Protein AF-A0A5R2MYW0-F1 (afdb_monomer_lite)

Secondary structure (DSSP, 8-state):
---HHHHHHHHHS-EEEEETTEEEEE-TT-S-EEEEETTEEEEEEE-SSS-TTHHHHHTTT-SEE--EEEE-TTHHHHHHIIIIIS-GGG-HHHHHHHHHHHSPP---

Foldseek 3Di:
DDDLVQQLQFQQDWAWKAAQLAIDTDHHLPPWDWDDDPNAIKIKTATHDPCVCVSVVCRNVDNIDGDIDIGHPPPSVVSCCCCPVVVCNVVSVVVSVCCVVPPDDDDD

Structure (mmCIF, N/CA/C/O backbone):
data_AF-A0A5R2MYW0-F1
#
_entry.id   AF-A0A5R2MYW0-F1
#
loop_
_atom_site.group_PDB
_atom_site.id
_atom_site.type_symbol
_atom_site.label_atom_id
_atom_site.label_alt_id
_atom_site.label_comp_id
_atom_site.label_asym_id
_atom_site.label_entity_id
_atom_site.label_seq_id
_atom_site.pdbx_PDB_ins_code
_atom_site.Cartn_x
_atom_site.Cartn_y
_atom_site.Cartn_z
_atom_site.occupancy
_atom_site.B_iso_or_equiv
_atom_site.auth_seq_id
_atom_site.auth_comp_id
_atom_site.auth_asym_id
_atom_site.auth_atom_id
_atom_site.pdbx_PDB_model_num
ATOM 1 N N . THR A 1 1 ? 9.697 14.423 0.018 1.00 57.06 1 THR A N 1
ATOM 2 C CA . THR A 1 1 ? 10.646 13.403 -0.464 1.00 57.06 1 THR A CA 1
ATOM 3 C C . THR A 1 1 ? 10.064 12.043 -0.198 1.00 57.06 1 THR A C 1
ATOM 5 O O . THR A 1 1 ? 9.493 11.862 0.869 1.00 57.06 1 THR A O 1
ATOM 8 N N . TRP A 1 2 ? 10.153 11.131 -1.158 1.00 72.94 2 TRP A N 1
ATOM 9 C CA . TRP A 1 2 ? 9.740 9.736 -1.013 1.00 72.94 2 TRP A CA 1
ATOM 10 C C . TRP A 1 2 ? 10.982 8.837 -1.064 1.00 72.94 2 TRP A C 1
ATOM 12 O O . TRP A 1 2 ? 12.025 9.262 -1.557 1.00 72.94 2 TRP A O 1
ATOM 22 N N . SER A 1 3 ? 10.879 7.625 -0.521 1.00 88.06 3 SER A N 1
ATOM 23 C CA . SER A 1 3 ? 11.921 6.597 -0.603 1.00 88.06 3 SER A CA 1
ATOM 24 C C . SER A 1 3 ? 11.391 5.417 -1.408 1.00 88.06 3 SER A C 1
ATOM 26 O O . SER A 1 3 ? 10.278 4.958 -1.141 1.00 88.06 3 SER A O 1
ATOM 28 N N . THR A 1 4 ? 12.183 4.913 -2.357 1.00 91.94 4 THR A N 1
ATOM 29 C CA . THR A 1 4 ? 11.858 3.703 -3.127 1.00 91.94 4 THR A CA 1
ATOM 30 C C . THR A 1 4 ? 11.596 2.518 -2.201 1.00 91.94 4 THR A C 1
ATOM 32 O O . THR A 1 4 ? 10.608 1.807 -2.378 1.00 91.94 4 THR A O 1
ATOM 35 N N . ASP A 1 5 ? 12.417 2.354 -1.159 1.00 93.25 5 ASP A N 1
ATOM 36 C CA . ASP A 1 5 ? 12.219 1.311 -0.148 1.00 93.25 5 ASP A CA 1
ATOM 37 C C . ASP A 1 5 ? 10.882 1.479 0.582 1.00 93.25 5 ASP A C 1
ATOM 39 O O . ASP A 1 5 ? 10.188 0.496 0.832 1.00 93.25 5 ASP A O 1
ATOM 43 N N . GLY A 1 6 ? 10.499 2.725 0.881 1.00 93.12 6 GLY A N 1
ATOM 44 C CA . GLY A 1 6 ? 9.230 3.041 1.537 1.00 93.12 6 GLY A CA 1
ATOM 45 C C . GLY A 1 6 ? 8.031 2.594 0.705 1.00 93.12 6 GLY A C 1
ATOM 46 O O . GLY A 1 6 ? 7.186 1.856 1.198 1.00 93.12 6 GLY A O 1
ATOM 47 N N . VAL A 1 7 ? 8.010 2.947 -0.583 1.00 92.25 7 VAL A N 1
ATOM 48 C CA . VAL A 1 7 ? 6.926 2.551 -1.499 1.00 92.25 7 VAL A CA 1
ATOM 49 C C . VAL A 1 7 ? 6.869 1.031 -1.683 1.00 92.25 7 VAL A C 1
ATOM 51 O O . VAL A 1 7 ? 5.788 0.446 -1.719 1.00 92.25 7 VAL A O 1
ATOM 54 N N . ILE A 1 8 ? 8.021 0.359 -1.785 1.00 95.56 8 ILE A N 1
ATOM 55 C CA . ILE A 1 8 ? 8.056 -1.108 -1.874 1.00 95.56 8 ILE A CA 1
ATOM 56 C C . ILE A 1 8 ? 7.483 -1.734 -0.596 1.00 95.56 8 ILE A C 1
ATOM 58 O O . ILE A 1 8 ? 6.697 -2.680 -0.680 1.00 95.56 8 ILE A O 1
ATOM 62 N N . ASN A 1 9 ? 7.839 -1.204 0.576 1.00 95.75 9 ASN A N 1
ATOM 63 C CA . ASN A 1 9 ? 7.326 -1.666 1.862 1.00 95.75 9 ASN A CA 1
ATOM 64 C C . ASN A 1 9 ? 5.802 -1.484 1.974 1.00 95.75 9 ASN A C 1
ATOM 66 O O . ASN A 1 9 ? 5.094 -2.427 2.331 1.00 95.75 9 ASN A O 1
ATOM 70 N N . GLU A 1 10 ? 5.299 -0.308 1.593 1.00 95.62 10 GLU A N 1
ATOM 71 C CA . GLU A 1 10 ? 3.870 0.043 1.581 1.00 95.62 10 GLU A CA 1
ATOM 72 C C . GLU A 1 10 ? 3.003 -0.986 0.838 1.00 95.62 10 GLU A C 1
ATOM 74 O O . GLU A 1 10 ? 1.880 -1.275 1.255 1.00 95.62 10 GLU A O 1
ATOM 79 N N . TYR A 1 11 ? 3.529 -1.569 -0.243 1.00 97.12 11 TYR A N 1
ATOM 80 C CA . TYR A 1 11 ? 2.809 -2.528 -1.085 1.00 97.12 11 TYR A CA 1
ATOM 81 C C . TYR A 1 11 ? 3.104 -4.001 -0.780 1.00 97.12 11 TYR A C 1
ATOM 83 O O . TYR A 1 11 ? 2.459 -4.876 -1.360 1.00 97.12 11 TYR A O 1
ATOM 91 N N . CYS A 1 12 ? 4.070 -4.302 0.092 1.00 96.81 12 CYS A N 1
ATOM 92 C CA . CYS A 1 12 ? 4.453 -5.681 0.407 1.00 96.81 12 CYS A CA 1
ATOM 93 C C . CYS A 1 12 ? 4.055 -6.133 1.812 1.00 96.81 12 CYS A C 1
ATOM 95 O O . CYS A 1 12 ? 3.838 -7.333 2.003 1.00 96.81 12 CYS A O 1
ATOM 97 N N . GLU A 1 13 ? 4.002 -5.213 2.775 1.00 96.88 13 GLU A N 1
ATOM 98 C CA . GLU A 1 13 ? 3.693 -5.540 4.167 1.00 96.88 13 GLU A CA 1
ATOM 99 C C . GLU A 1 13 ? 2.178 -5.603 4.427 1.00 96.88 13 GLU A C 1
ATOM 101 O O . GLU A 1 13 ? 1.410 -4.902 3.756 1.00 96.88 13 GLU A O 1
ATOM 106 N N . PRO A 1 14 ? 1.730 -6.419 5.401 1.00 96.50 14 PRO A N 1
ATOM 107 C CA . PRO A 1 14 ? 0.348 -6.404 5.872 1.00 96.50 14 PRO A CA 1
ATOM 108 C C . PRO A 1 14 ? -0.109 -4.998 6.283 1.00 96.50 14 PRO A C 1
ATOM 110 O O . PRO A 1 14 ? 0.677 -4.177 6.760 1.00 96.50 14 PRO A O 1
ATOM 113 N N . CYS A 1 15 ? -1.393 -4.712 6.085 1.00 97.25 15 CYS A N 1
ATOM 114 C CA . CYS A 1 15 ? -1.998 -3.430 6.426 1.00 97.25 15 CYS A CA 1
ATOM 115 C C . CYS A 1 15 ? -2.875 -3.591 7.668 1.00 97.25 15 CYS A C 1
ATOM 117 O O . CYS A 1 15 ? -3.734 -4.468 7.706 1.00 97.25 15 CYS A O 1
ATOM 119 N N . GLU A 1 16 ? -2.699 -2.730 8.665 1.00 96.62 16 GLU A N 1
ATOM 120 C CA . GLU A 1 16 ? -3.600 -2.679 9.817 1.00 96.62 16 GLU A CA 1
ATOM 121 C C . GLU A 1 16 ? -4.956 -2.092 9.401 1.00 96.62 16 GLU A C 1
ATOM 123 O O . GLU A 1 16 ? -5.026 -1.110 8.656 1.00 96.62 16 GLU A O 1
ATOM 128 N N . ALA A 1 17 ? -6.038 -2.677 9.905 1.00 96.88 17 ALA A N 1
ATOM 129 C CA . ALA A 1 17 ? -7.396 -2.192 9.705 1.00 96.88 17 ALA A CA 1
ATOM 130 C C . ALA A 1 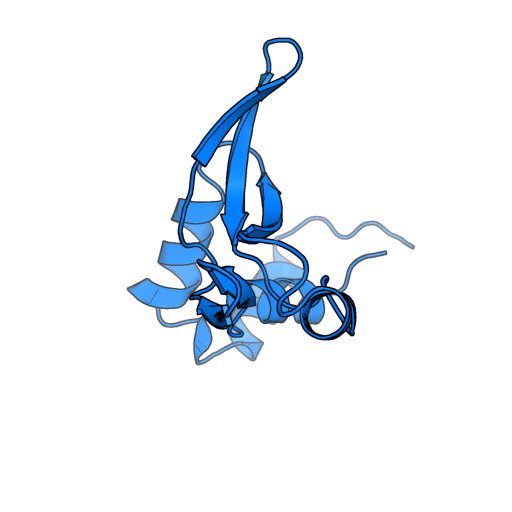17 ? -8.276 -2.519 10.919 1.00 96.88 17 ALA A C 1
ATOM 132 O O . ALA A 1 17 ? -7.941 -3.371 11.741 1.00 96.88 17 ALA A O 1
ATOM 133 N N . ILE A 1 18 ? -9.426 -1.854 11.024 1.00 97.56 18 ILE A N 1
ATOM 134 C CA . ILE A 1 18 ? -10.499 -2.248 11.943 1.00 97.56 18 ILE A CA 1
ATOM 135 C C . ILE A 1 18 ? -11.675 -2.747 11.112 1.00 97.56 18 ILE A C 1
ATOM 137 O O . ILE A 1 18 ? -12.178 -2.007 10.264 1.00 97.56 18 ILE A O 1
ATOM 141 N N . VAL A 1 19 ? -12.138 -3.968 11.383 1.00 95.88 19 VAL A N 1
ATOM 142 C CA . VAL A 1 19 ? -13.307 -4.585 10.744 1.00 95.88 19 VAL A CA 1
ATOM 143 C C . VAL A 1 19 ? -14.2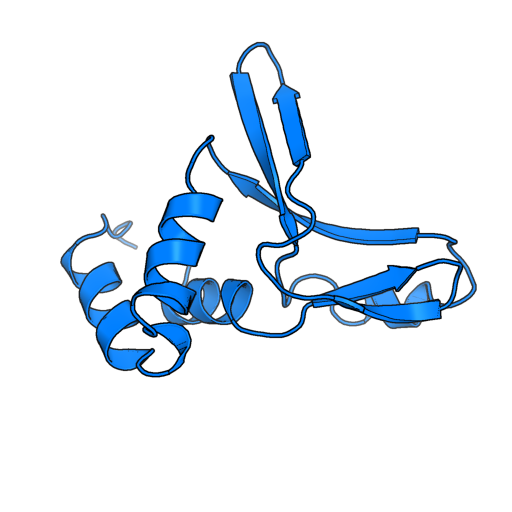57 -5.072 11.831 1.00 95.88 19 VAL A C 1
ATOM 145 O O . VAL A 1 19 ? -13.884 -5.866 12.687 1.00 95.88 19 VAL A O 1
ATOM 148 N N . GLU A 1 20 ? -15.489 -4.561 11.811 1.00 95.88 20 GLU A N 1
ATOM 149 C CA . GLU A 1 20 ? -16.514 -4.829 12.830 1.00 95.88 20 GLU A CA 1
ATOM 150 C C . GLU A 1 20 ? -16.031 -4.583 14.272 1.00 95.88 20 GLU A C 1
ATOM 152 O O . GLU A 1 20 ? -16.372 -5.306 15.202 1.00 95.88 20 GLU A O 1
ATOM 157 N N . GLY A 1 21 ? -15.247 -3.517 14.463 1.00 96.00 21 GLY A N 1
ATOM 158 C CA . GLY A 1 21 ? -14.724 -3.105 15.772 1.00 96.00 21 GLY A CA 1
ATOM 159 C C . GLY A 1 21 ? -13.427 -3.789 16.202 1.00 96.00 21 GLY A C 1
ATOM 160 O O . GLY A 1 21 ? -12.788 -3.316 17.147 1.00 96.00 21 GLY A O 1
ATOM 161 N N . GLU A 1 22 ? -13.001 -4.828 15.483 1.00 96.31 22 GLU A N 1
ATOM 162 C CA . GLU A 1 22 ? -11.809 -5.611 15.793 1.00 96.31 22 GLU A CA 1
ATOM 163 C C . GLU A 1 22 ? -10.619 -5.218 14.923 1.00 96.31 22 GLU A C 1
ATOM 165 O O . GLU A 1 22 ? -10.757 -4.962 13.727 1.00 96.31 22 GLU A O 1
ATOM 170 N N . LEU A 1 23 ? -9.436 -5.188 15.538 1.00 96.44 23 LEU A N 1
ATOM 171 C CA . LEU A 1 23 ? -8.181 -4.949 14.833 1.00 96.44 23 LEU A CA 1
ATOM 172 C C . LEU A 1 23 ? -7.788 -6.202 14.045 1.00 96.44 23 LEU A C 1
ATOM 174 O O . LEU A 1 23 ? -7.704 -7.291 14.616 1.00 96.44 23 LEU A O 1
ATOM 178 N N . VAL A 1 24 ? -7.526 -6.032 12.754 1.00 96.12 24 VAL A N 1
ATOM 179 C CA . VAL A 1 24 ? -7.167 -7.106 11.825 1.00 96.12 24 VAL A CA 1
ATOM 180 C C . VAL A 1 24 ? -6.030 -6.671 10.904 1.00 96.12 24 VAL A C 1
ATOM 182 O O . VAL A 1 24 ? -5.807 -5.480 10.688 1.00 96.12 24 VAL A O 1
ATOM 185 N N . GLU A 1 25 ? -5.343 -7.651 10.323 1.00 96.75 25 GLU A N 1
ATOM 186 C CA . GLU A 1 25 ? -4.443 -7.425 9.195 1.00 96.75 25 GLU A CA 1
ATOM 187 C C . GLU A 1 25 ? -5.161 -7.752 7.885 1.00 96.75 25 GLU A C 1
ATOM 189 O O . GLU A 1 25 ? -5.769 -8.816 7.738 1.00 96.75 25 GLU A O 1
ATOM 194 N N . VAL A 1 26 ? -5.070 -6.840 6.921 1.00 96.69 26 VAL A N 1
ATOM 195 C CA . VAL A 1 26 ? -5.588 -7.013 5.563 1.00 96.69 26 VAL A CA 1
ATOM 196 C C . VAL A 1 26 ? -4.445 -6.972 4.546 1.00 96.69 26 VAL A C 1
ATOM 198 O O . VAL A 1 26 ? -3.426 -6.310 4.770 1.00 96.69 26 VAL A O 1
ATOM 201 N N . PRO A 1 27 ? -4.569 -7.690 3.419 1.00 97.19 27 PRO A N 1
ATOM 202 C CA . PRO A 1 27 ? -3.530 -7.705 2.398 1.00 97.19 27 PRO A CA 1
ATOM 203 C C . PRO A 1 27 ? -3.350 -6.327 1.728 1.00 97.19 27 PRO A C 1
ATOM 205 O O . PRO A 1 27 ? -4.345 -5.636 1.469 1.00 97.19 27 PRO A O 1
ATOM 208 N N . PRO A 1 28 ? -2.103 -5.932 1.400 1.00 97.56 28 PRO A N 1
ATOM 209 C CA . PRO A 1 28 ? -1.839 -4.734 0.609 1.00 97.56 28 PRO A CA 1
ATOM 210 C C . PRO A 1 28 ? -2.345 -4.915 -0.825 1.00 97.56 28 PRO A C 1
ATOM 212 O O . PRO A 1 28 ? -2.474 -6.038 -1.312 1.00 97.56 28 PRO A O 1
ATOM 215 N N . LEU A 1 29 ? -2.600 -3.805 -1.524 1.00 97.62 29 LEU A N 1
ATOM 216 C CA . LEU A 1 29 ? -3.105 -3.777 -2.909 1.00 97.62 29 LEU A CA 1
ATOM 217 C C . LEU A 1 29 ? -4.493 -4.422 -3.106 1.00 97.62 29 LEU A C 1
ATOM 219 O O . LEU A 1 29 ? -4.957 -4.543 -4.242 1.00 97.62 29 LEU A O 1
ATOM 223 N N . GLU A 1 30 ? -5.174 -4.827 -2.035 1.00 97.38 30 GLU A N 1
ATOM 224 C CA . GLU A 1 30 ? -6.530 -5.374 -2.081 1.00 97.38 30 GLU A CA 1
ATOM 225 C C . GLU A 1 30 ? -7.590 -4.336 -1.700 1.00 97.38 30 GLU A C 1
ATOM 227 O O . GLU A 1 30 ? -7.284 -3.184 -1.385 1.00 97.38 30 GLU A O 1
ATOM 232 N N . GLU A 1 31 ? -8.855 -4.753 -1.811 1.00 96.19 31 GLU A N 1
ATOM 233 C CA . GLU A 1 31 ? -10.036 -3.899 -1.640 1.00 96.19 31 GLU A CA 1
ATOM 234 C C . GLU A 1 31 ? -10.027 -2.666 -2.550 1.00 96.19 31 GLU A C 1
ATOM 236 O O . GLU A 1 31 ? -10.450 -1.577 -2.160 1.00 96.19 31 GLU A O 1
ATOM 241 N N . ARG A 1 32 ? -9.536 -2.850 -3.783 1.00 97.56 32 ARG A N 1
ATOM 242 C CA . ARG A 1 32 ? -9.491 -1.791 -4.787 1.00 97.56 32 ARG A CA 1
ATOM 243 C C . ARG A 1 32 ? -10.896 -1.259 -5.062 1.00 97.56 32 ARG A C 1
ATOM 245 O O . ARG A 1 32 ? -11.743 -1.977 -5.594 1.00 97.56 32 ARG A O 1
ATOM 252 N N . GLU A 1 33 ? -11.083 0.027 -4.823 1.00 97.44 33 GLU A N 1
ATOM 253 C CA . GLU A 1 33 ? -12.252 0.792 -5.234 1.00 97.44 33 GLU A CA 1
ATOM 254 C C . GLU A 1 33 ? -11.876 1.822 -6.295 1.00 97.44 33 GLU A C 1
ATOM 256 O O . GLU A 1 33 ? -10.725 2.245 -6.401 1.00 97.44 33 GLU A O 1
ATOM 261 N N . GLU A 1 34 ? -12.859 2.219 -7.091 1.00 97.69 34 GLU A N 1
ATOM 262 C CA . GLU A 1 34 ? -12.720 3.277 -8.082 1.00 97.69 34 GLU A CA 1
ATOM 263 C C . GLU A 1 34 ? -13.675 4.408 -7.725 1.00 97.69 34 GLU A C 1
ATOM 265 O O . GLU A 1 34 ? -14.826 4.167 -7.357 1.00 97.69 34 GLU A O 1
ATOM 270 N N . PHE A 1 35 ? -13.200 5.644 -7.824 1.00 97.06 35 PHE A N 1
ATOM 271 C CA . PHE A 1 35 ? -14.009 6.825 -7.563 1.00 97.06 35 PHE A CA 1
ATOM 272 C C . PHE A 1 35 ? -13.592 7.969 -8.484 1.00 97.06 35 PHE A C 1
ATOM 274 O O . PHE A 1 35 ? -12.522 7.952 -9.090 1.00 97.06 35 PHE A O 1
ATOM 281 N N . SER A 1 36 ? -14.460 8.968 -8.616 1.00 97.69 36 SER A N 1
ATOM 282 C CA . SER A 1 36 ? -14.167 10.179 -9.382 1.00 97.69 36 SER A CA 1
ATOM 283 C C . SER A 1 36 ? -14.143 11.389 -8.459 1.00 97.69 36 SER A C 1
ATOM 285 O O . SER A 1 36 ? -15.039 11.556 -7.633 1.00 97.69 36 SER A O 1
ATOM 287 N N . LEU A 1 37 ? -13.132 12.238 -8.623 1.00 95.94 37 LEU A N 1
ATOM 288 C CA . LEU A 1 37 ? -12.988 13.516 -7.934 1.00 95.94 37 LEU A CA 1
ATOM 289 C C . LEU A 1 37 ? -12.753 14.592 -8.994 1.00 95.94 37 LEU A C 1
ATOM 291 O O . LEU A 1 37 ? -11.821 14.485 -9.787 1.00 95.94 37 LEU A O 1
ATOM 295 N N . ASP A 1 38 ? -13.645 15.582 -9.050 1.00 95.44 38 ASP A N 1
ATOM 296 C CA . ASP A 1 38 ? -13.619 16.675 -10.034 1.00 95.44 38 ASP A CA 1
ATOM 297 C C . ASP A 1 38 ? -13.537 16.206 -11.500 1.00 95.44 38 ASP A C 1
ATOM 299 O O . ASP A 1 38 ? -12.855 16.791 -12.338 1.00 95.44 38 ASP A O 1
ATOM 303 N N . GLY A 1 39 ? -14.240 15.114 -11.818 1.00 95.88 39 GLY A N 1
ATOM 304 C CA . GLY A 1 39 ? -14.265 14.523 -13.162 1.00 95.88 39 GLY A CA 1
ATOM 305 C C . GLY A 1 39 ? -13.021 13.703 -13.523 1.00 95.88 39 GLY A C 1
ATOM 306 O O . GLY A 1 39 ? -12.962 13.161 -14.624 1.00 95.88 39 GLY A O 1
ATOM 307 N N . VAL A 1 40 ? -12.055 13.574 -12.609 1.00 97.50 40 VAL A N 1
ATOM 308 C CA . VAL A 1 40 ? -10.885 12.704 -12.765 1.00 97.50 40 VAL A CA 1
ATOM 309 C C . VAL A 1 40 ? -11.119 11.397 -12.016 1.00 97.50 40 VAL A C 1
ATOM 311 O O . VAL A 1 40 ? -11.480 11.401 -10.839 1.00 97.50 40 VAL A O 1
ATOM 314 N N . THR A 1 41 ? -10.915 10.274 -12.699 1.00 98.12 41 THR A N 1
ATOM 315 C CA . THR A 1 41 ? -11.054 8.934 -12.120 1.00 98.12 41 THR A CA 1
ATOM 316 C C . THR A 1 41 ? -9.770 8.515 -11.413 1.00 98.12 41 THR A C 1
ATOM 318 O O . THR A 1 41 ? -8.672 8.675 -11.949 1.00 98.12 41 THR A O 1
ATOM 321 N N . TYR A 1 42 ? -9.927 7.925 -10.234 1.00 98.56 42 TYR A N 1
ATOM 322 C CA . TYR A 1 42 ? -8.864 7.381 -9.404 1.00 98.56 42 TYR A CA 1
ATOM 323 C C . TYR A 1 42 ? -9.239 5.997 -8.886 1.00 98.56 42 TYR A C 1
ATOM 325 O O . TYR A 1 42 ? -10.410 5.620 -8.839 1.00 98.56 42 TYR A O 1
ATOM 333 N N . GLU A 1 43 ? -8.233 5.265 -8.432 1.00 98.56 43 GLU A N 1
ATOM 334 C CA . GLU A 1 43 ? -8.399 4.049 -7.650 1.00 98.56 43 GLU A CA 1
ATOM 335 C C . GLU A 1 43 ? -7.810 4.222 -6.250 1.00 98.56 43 GLU A C 1
ATOM 337 O O . GLU A 1 43 ? -6.802 4.911 -6.073 1.00 98.56 43 GLU A O 1
ATOM 342 N N . ALA A 1 44 ? -8.436 3.586 -5.262 1.00 98.38 44 ALA A N 1
ATOM 343 C CA . ALA A 1 44 ? -7.921 3.494 -3.905 1.00 98.38 44 ALA A CA 1
ATOM 344 C C . ALA A 1 44 ? -7.868 2.040 -3.440 1.00 98.38 44 ALA A C 1
ATOM 346 O O . ALA A 1 44 ? -8.739 1.245 -3.776 1.00 98.38 44 ALA A O 1
ATOM 347 N N . PHE A 1 45 ? -6.827 1.680 -2.695 1.00 98.31 45 PHE A N 1
ATOM 348 C CA . PHE A 1 45 ? -6.594 0.312 -2.221 1.00 98.31 45 PHE A CA 1
ATOM 349 C C . PHE A 1 45 ? -5.731 0.312 -0.958 1.00 98.31 45 PHE A C 1
ATOM 351 O O . PHE A 1 45 ? -5.081 1.314 -0.642 1.00 98.31 45 PHE A O 1
ATOM 358 N N . ASN A 1 46 ? -5.721 -0.816 -0.248 1.00 97.81 46 ASN A N 1
ATOM 359 C CA . ASN A 1 46 ? -5.018 -0.963 1.025 1.00 97.81 46 ASN A CA 1
ATOM 360 C C . ASN A 1 46 ? -3.502 -0.773 0.870 1.00 97.81 46 ASN A C 1
ATOM 362 O O . ASN A 1 46 ? -2.880 -1.324 -0.043 1.00 97.81 46 ASN A O 1
ATOM 366 N N . THR A 1 47 ? -2.917 0.008 1.774 1.00 97.31 47 THR A N 1
ATOM 367 C CA . THR A 1 47 ? -1.484 0.324 1.810 1.00 97.31 47 THR A CA 1
ATOM 368 C C . THR A 1 47 ? -0.999 0.272 3.255 1.00 97.31 47 THR A C 1
ATOM 370 O O . THR A 1 47 ? -1.752 0.619 4.164 1.00 97.31 47 THR A O 1
ATOM 373 N N . SER A 1 48 ? 0.233 -0.173 3.496 1.00 96.12 48 SER A N 1
ATOM 374 C CA . SER A 1 48 ? 0.739 -0.335 4.864 1.00 96.12 48 SER A CA 1
ATOM 375 C C . SER A 1 48 ? 1.373 0.950 5.416 1.00 96.12 48 SER A C 1
ATOM 377 O O . SER A 1 48 ? 1.640 1.905 4.687 1.00 96.12 48 SER A O 1
ATOM 379 N N . GLY A 1 49 ? 1.605 0.988 6.732 1.00 90.38 49 GLY A N 1
ATOM 380 C CA . GLY A 1 49 ? 2.541 1.928 7.363 1.00 90.38 49 GLY A CA 1
ATOM 381 C C . GLY A 1 49 ? 2.021 3.310 7.776 1.00 90.38 49 GLY A C 1
ATOM 382 O O . GLY A 1 49 ? 2.742 4.015 8.476 1.00 90.38 49 GLY A O 1
ATOM 383 N N . GLY A 1 50 ? 0.800 3.720 7.415 1.00 88.56 50 GLY A N 1
ATOM 384 C CA . GLY A 1 50 ? 0.330 5.086 7.715 1.00 88.56 50 GLY A CA 1
ATOM 385 C C . GLY A 1 50 ? -0.685 5.247 8.844 1.00 88.56 50 GLY A C 1
ATOM 386 O O . GLY A 1 50 ? -1.028 6.385 9.157 1.00 88.56 50 GLY A O 1
ATOM 387 N N . LEU A 1 51 ? -1.154 4.168 9.485 1.00 91.75 51 LEU A N 1
ATOM 388 C CA . LEU A 1 51 ? -2.012 4.286 10.676 1.00 91.75 51 LEU A CA 1
ATOM 389 C C . LEU A 1 51 ? -1.221 4.516 11.967 1.00 91.75 51 LEU A C 1
ATOM 391 O O . LEU A 1 51 ? -1.723 5.186 12.871 1.00 91.75 51 LEU A O 1
ATOM 395 N N . GLY A 1 52 ? 0.005 3.998 12.076 1.00 88.75 52 GLY A N 1
ATOM 396 C CA . GLY A 1 52 ? 0.773 4.060 13.321 1.00 88.75 52 GLY A CA 1
ATOM 397 C C . GLY A 1 52 ? -0.048 3.537 14.507 1.00 88.75 52 GLY A C 1
ATOM 398 O O . GLY A 1 52 ? -0.683 2.497 14.426 1.00 88.75 52 GLY A O 1
ATOM 399 N N . THR A 1 53 ? -0.118 4.290 15.607 1.00 92.31 53 THR A N 1
ATOM 400 C CA . THR A 1 53 ? -0.908 3.892 16.790 1.00 92.31 53 THR A CA 1
ATOM 401 C C . THR A 1 53 ? -2.408 4.201 16.679 1.00 92.31 53 THR A C 1
ATOM 403 O O . THR A 1 53 ? -3.155 3.970 17.636 1.00 92.31 53 THR A O 1
ATOM 406 N N . LEU A 1 54 ? -2.882 4.750 15.552 1.00 95.69 54 LEU A N 1
ATOM 407 C CA . LEU A 1 54 ? -4.279 5.165 15.390 1.00 95.69 54 LEU A CA 1
ATOM 408 C C . LEU A 1 54 ? -5.237 3.972 15.419 1.00 95.69 54 LEU A C 1
ATOM 410 O O . LEU A 1 54 ? -6.298 4.071 16.037 1.00 95.69 54 LEU A O 1
ATOM 414 N N . ALA A 1 55 ? -4.854 2.854 14.797 1.00 93.81 55 ALA A N 1
ATOM 415 C CA . ALA A 1 55 ? -5.665 1.641 14.777 1.00 93.81 55 ALA A CA 1
ATOM 416 C C . ALA A 1 55 ? -5.893 1.112 16.204 1.00 93.81 55 ALA A C 1
ATOM 418 O O . ALA A 1 55 ? -7.033 0.918 16.617 1.00 93.81 55 ALA A O 1
ATOM 419 N N . GLU A 1 56 ? -4.837 1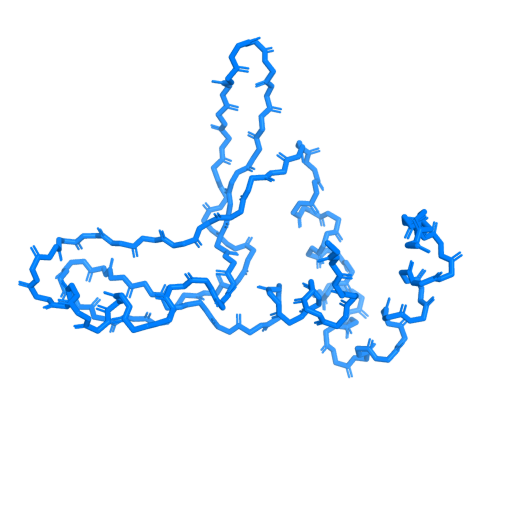.030 17.014 1.00 93.19 56 GLU A N 1
ATOM 420 C CA . GLU A 1 56 ? -4.943 0.674 18.436 1.00 93.19 56 GLU A CA 1
ATOM 421 C C . GLU A 1 56 ? -5.760 1.691 19.242 1.00 93.19 56 GLU A C 1
ATOM 423 O O . GLU A 1 56 ? -6.595 1.334 20.072 1.00 93.19 56 GLU A O 1
ATOM 428 N N . THR A 1 57 ? -5.575 2.984 18.969 1.00 96.00 57 THR A N 1
ATOM 429 C CA . THR A 1 57 ? -6.295 4.058 19.670 1.00 96.00 57 THR A CA 1
ATOM 430 C C . THR A 1 57 ? -7.805 4.007 19.421 1.00 96.00 57 THR A C 1
ATOM 432 O O . THR A 1 57 ? -8.589 4.376 20.308 1.00 96.00 57 THR A O 1
ATOM 435 N N . LEU A 1 58 ? -8.215 3.585 18.221 1.00 96.81 58 LEU A N 1
ATOM 436 C CA . LEU A 1 58 ? -9.608 3.517 17.780 1.00 96.81 58 LEU A CA 1
ATOM 437 C C . LEU A 1 58 ? -10.230 2.118 17.890 1.00 96.81 58 LEU A C 1
ATOM 439 O O . LEU A 1 58 ? -11.442 1.992 17.689 1.00 96.81 58 LEU A O 1
ATOM 443 N N . LYS A 1 59 ? -9.457 1.092 18.258 1.00 93.56 59 LYS A N 1
ATOM 444 C CA . LYS A 1 59 ? -9.954 -0.264 18.516 1.00 93.56 59 LYS A CA 1
ATOM 445 C C . LYS A 1 59 ? -11.120 -0.239 19.510 1.00 93.56 59 LYS A C 1
ATOM 447 O O . LYS A 1 59 ? -11.044 0.402 20.560 1.00 93.56 59 LYS A O 1
ATOM 452 N N . GLY A 1 60 ? -12.230 -0.888 19.150 1.00 93.69 60 GLY A N 1
ATOM 453 C CA . GLY A 1 60 ? -13.475 -0.890 19.928 1.00 93.69 60 GLY A CA 1
ATOM 454 C C . GLY A 1 60 ? -14.239 0.445 19.982 1.00 93.69 60 GLY A C 1
ATOM 455 O O . GLY A 1 60 ? -15.298 0.505 20.604 1.00 93.69 60 GLY A O 1
ATOM 456 N N . LYS A 1 61 ? -13.742 1.519 19.347 1.00 97.44 61 LYS A N 1
ATOM 457 C CA . LYS A 1 61 ? -14.409 2.838 19.278 1.00 97.44 61 LYS A CA 1
ATOM 458 C C . LYS A 1 61 ? -15.032 3.123 17.916 1.00 97.44 61 LYS A C 1
ATOM 460 O O . LYS A 1 61 ? -15.965 3.918 17.829 1.00 97.44 61 LYS A O 1
ATOM 465 N N . VAL A 1 62 ? -14.515 2.501 16.860 1.00 98.00 62 VAL A N 1
ATOM 466 C CA . VAL A 1 62 ? -15.043 2.609 15.495 1.00 98.00 62 VAL A CA 1
ATOM 467 C C . VAL A 1 62 ? -15.371 1.226 14.960 1.00 98.00 62 VAL A C 1
ATOM 469 O O . VAL A 1 62 ? -14.702 0.259 15.300 1.00 98.00 62 VAL A O 1
ATOM 472 N N . ARG A 1 63 ? -16.392 1.130 14.103 1.00 97.50 63 ARG A N 1
ATOM 473 C CA . ARG A 1 63 ? -16.743 -0.136 13.442 1.00 97.50 63 ARG A CA 1
ATOM 474 C C . ARG A 1 63 ? -15.771 -0.483 12.314 1.00 97.50 63 ARG A C 1
ATOM 476 O O . ARG A 1 63 ? -15.466 -1.652 12.118 1.00 97.50 63 ARG A O 1
ATOM 483 N N . THR A 1 64 ? -15.299 0.525 11.579 1.00 96.50 64 THR A N 1
ATOM 484 C CA . THR A 1 64 ? -14.425 0.340 10.415 1.00 96.50 64 THR A CA 1
ATOM 485 C C . THR A 1 64 ? -13.350 1.421 10.369 1.00 96.50 64 THR A C 1
ATOM 487 O O . THR A 1 64 ? -13.660 2.597 10.563 1.00 96.50 64 THR A O 1
ATOM 490 N N . LEU A 1 65 ? -12.108 1.027 10.089 1.00 96.88 65 LEU A N 1
ATOM 491 C CA . LEU A 1 65 ? -10.977 1.917 9.815 1.00 96.88 65 LEU A CA 1
ATOM 492 C C . LEU A 1 65 ? -10.078 1.256 8.773 1.00 96.88 65 LEU A C 1
ATOM 494 O O . LEU A 1 65 ? -9.543 0.186 9.039 1.00 96.88 65 LEU A O 1
ATOM 498 N N . ASN A 1 66 ? -9.863 1.928 7.644 1.00 94.88 66 ASN A N 1
ATOM 499 C CA . ASN A 1 66 ? -8.967 1.470 6.586 1.00 94.88 66 ASN A CA 1
ATOM 500 C C . ASN A 1 66 ? -7.940 2.562 6.280 1.00 94.88 66 ASN A C 1
ATOM 502 O O . ASN A 1 66 ? -8.262 3.752 6.332 1.00 94.88 66 ASN A O 1
ATOM 506 N N . TYR A 1 67 ? -6.730 2.156 5.902 1.00 96.81 67 TYR A N 1
ATOM 507 C CA . TYR A 1 67 ? -5.719 3.052 5.354 1.00 96.81 67 TYR A CA 1
ATOM 508 C C . TYR A 1 67 ? -5.444 2.699 3.903 1.00 96.81 67 TYR A C 1
ATOM 510 O O . TYR A 1 67 ? -5.060 1.578 3.567 1.00 96.81 67 TYR A O 1
ATOM 518 N N . ARG A 1 68 ? -5.711 3.670 3.031 1.00 97.25 68 ARG A N 1
ATOM 519 C CA . ARG A 1 68 ? -5.671 3.485 1.587 1.00 97.25 68 ARG A CA 1
ATOM 520 C C . ARG A 1 68 ? -4.855 4.577 0.930 1.00 97.25 68 ARG A C 1
ATOM 522 O O . ARG A 1 68 ? -4.851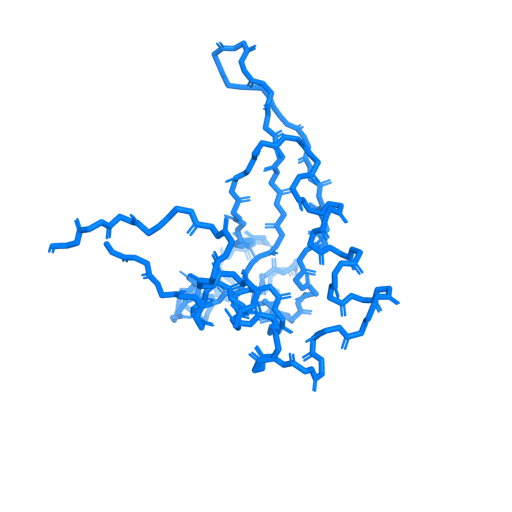 5.724 1.375 1.00 97.25 68 ARG A O 1
ATOM 529 N N . THR A 1 69 ? -4.191 4.209 -0.154 1.00 97.25 69 THR A N 1
ATOM 530 C CA . THR A 1 69 ? -3.535 5.160 -1.050 1.00 97.25 69 THR A CA 1
ATOM 531 C C . THR A 1 69 ? -4.419 5.420 -2.260 1.00 97.25 69 THR A C 1
ATOM 533 O O . THR A 1 69 ? -5.175 4.537 -2.654 1.00 97.25 69 THR A O 1
ATOM 536 N N . ILE A 1 70 ? -4.317 6.609 -2.856 1.00 97.69 70 ILE A N 1
ATOM 537 C CA . ILE A 1 70 ? -5.035 6.986 -4.082 1.00 97.69 70 ILE A CA 1
ATOM 538 C C . ILE A 1 70 ? -4.039 7.040 -5.242 1.00 97.69 70 ILE A C 1
ATOM 540 O O . ILE A 1 70 ? -2.957 7.628 -5.117 1.00 97.69 70 ILE A O 1
ATOM 544 N N . ARG A 1 71 ? -4.389 6.427 -6.375 1.00 97.75 71 ARG A N 1
ATOM 545 C CA . ARG A 1 71 ? -3.569 6.367 -7.593 1.00 97.75 71 ARG A CA 1
ATOM 546 C C . ARG A 1 71 ? -4.423 6.531 -8.846 1.00 97.75 71 ARG A C 1
ATOM 548 O O . ARG A 1 71 ? -5.648 6.454 -8.796 1.00 97.75 71 ARG A O 1
ATOM 555 N N . TYR A 1 72 ? -3.765 6.770 -9.978 1.00 97.88 72 TYR A N 1
ATOM 556 C CA . TYR A 1 72 ? -4.435 6.727 -11.274 1.00 97.88 72 TYR A CA 1
ATOM 557 C C . TYR A 1 72 ? -4.823 5.289 -11.646 1.00 97.88 72 TYR A C 1
ATOM 559 O O . TYR A 1 72 ? -4.116 4.355 -11.252 1.00 97.88 72 TYR A O 1
ATOM 567 N N . PRO A 1 73 ? -5.910 5.103 -12.418 1.00 98.00 73 PRO A N 1
ATOM 568 C CA . PRO A 1 73 ? -6.387 3.783 -12.803 1.00 98.00 73 PRO A CA 1
ATOM 569 C C . PRO A 1 73 ? -5.298 2.928 -13.459 1.00 98.00 73 PRO A C 1
ATOM 571 O O . PRO A 1 73 ? -4.595 3.381 -14.363 1.00 98.00 73 PRO A O 1
ATOM 574 N N . GLY A 1 74 ? -5.183 1.676 -13.011 1.00 97.94 74 GLY A N 1
ATOM 575 C CA . GLY A 1 74 ? -4.238 0.692 -13.547 1.00 97.94 74 GLY A CA 1
ATOM 576 C C . GLY A 1 74 ? -2.931 0.567 -12.761 1.00 97.94 74 GLY A C 1
ATOM 577 O O . GLY A 1 74 ? -2.214 -0.419 -12.945 1.00 97.94 74 GLY A O 1
ATOM 578 N N . HIS A 1 75 ? -2.640 1.487 -11.838 1.00 98.00 75 HIS A N 1
ATOM 579 C CA . HIS A 1 75 ? -1.451 1.421 -10.983 1.00 98.00 75 HIS A CA 1
ATOM 580 C C . HIS A 1 75 ? -1.410 0.129 -10.155 1.00 98.00 75 HIS A C 1
ATOM 582 O O . HIS A 1 75 ? -0.410 -0.586 -10.166 1.00 98.00 75 HIS A O 1
ATOM 588 N N . ALA A 1 76 ? -2.504 -0.212 -9.474 1.00 98.06 76 ALA A N 1
ATOM 589 C CA . ALA A 1 76 ? -2.629 -1.412 -8.654 1.00 98.06 76 ALA A CA 1
ATOM 590 C C . ALA A 1 76 ? -2.402 -2.687 -9.474 1.00 98.06 76 ALA A C 1
ATOM 592 O O . ALA A 1 76 ? -1.738 -3.610 -9.006 1.00 98.06 76 ALA A O 1
ATOM 593 N N . ALA A 1 77 ? -2.911 -2.730 -10.709 1.00 98.25 77 ALA A N 1
ATOM 594 C CA . ALA A 1 77 ? -2.733 -3.870 -11.603 1.00 98.25 77 ALA A CA 1
ATOM 595 C C . ALA A 1 77 ? -1.259 -4.054 -11.996 1.00 98.25 77 ALA A C 1
ATOM 597 O O . ALA A 1 77 ? -0.739 -5.165 -11.910 1.00 98.25 77 ALA A O 1
ATOM 598 N N . ILE A 1 78 ? -0.565 -2.964 -12.345 1.00 97.88 78 ILE A N 1
ATOM 599 C CA . ILE A 1 78 ? 0.876 -2.988 -12.639 1.00 97.88 78 ILE A CA 1
ATOM 600 C C . ILE A 1 78 ? 1.658 -3.468 -11.413 1.00 97.88 78 ILE A C 1
ATOM 602 O O . ILE A 1 78 ? 2.493 -4.365 -11.525 1.00 97.88 78 ILE A O 1
ATOM 606 N N . MET A 1 79 ? 1.362 -2.925 -10.230 1.00 97.94 79 MET A N 1
ATOM 607 C CA . MET A 1 79 ? 2.043 -3.328 -9.000 1.00 97.94 79 MET A CA 1
ATOM 608 C C . MET A 1 79 ? 1.803 -4.799 -8.654 1.00 97.94 79 MET A C 1
ATOM 610 O O . MET A 1 79 ? 2.752 -5.486 -8.285 1.00 97.94 79 MET A O 1
ATOM 614 N N . LYS A 1 80 ? 0.577 -5.313 -8.818 1.00 98.06 80 LYS A N 1
ATOM 615 C CA . LYS A 1 80 ? 0.274 -6.740 -8.622 1.00 98.06 80 LYS A CA 1
ATOM 616 C C . LYS A 1 80 ? 1.036 -7.623 -9.607 1.00 98.06 80 LYS A C 1
ATOM 618 O O . LYS A 1 80 ? 1.611 -8.617 -9.174 1.00 98.06 80 LYS A O 1
ATOM 623 N N . ALA A 1 81 ? 1.113 -7.239 -10.880 1.00 98.50 81 ALA A N 1
ATOM 624 C CA . ALA A 1 81 ? 1.881 -7.985 -11.874 1.00 98.50 81 ALA A CA 1
ATOM 625 C C . ALA A 1 81 ? 3.374 -8.053 -11.508 1.00 98.50 81 ALA A C 1
ATOM 627 O O . ALA A 1 81 ? 3.979 -9.123 -11.518 1.00 98.50 81 ALA A O 1
ATOM 628 N N . LEU A 1 82 ? 3.970 -6.925 -11.109 1.00 98.19 82 LEU A N 1
ATOM 629 C CA . LEU A 1 82 ? 5.370 -6.882 -10.679 1.00 98.19 82 LEU A CA 1
ATOM 630 C C . LEU A 1 82 ? 5.608 -7.714 -9.410 1.00 98.19 82 LEU A C 1
ATOM 632 O O . LEU A 1 82 ? 6.538 -8.517 -9.347 1.00 98.19 82 LEU A O 1
ATOM 636 N N . LEU A 1 83 ? 4.784 -7.519 -8.382 1.00 98.00 83 LEU A N 1
ATOM 637 C CA . LEU A 1 83 ? 5.027 -8.085 -7.058 1.00 98.00 83 LEU A CA 1
ATOM 638 C C . LEU A 1 83 ? 4.632 -9.557 -6.953 1.00 98.00 83 LEU A C 1
ATOM 640 O O . LEU A 1 83 ? 5.386 -10.331 -6.362 1.00 98.00 83 LEU A O 1
ATOM 644 N N . ASN A 1 84 ? 3.483 -9.935 -7.514 1.00 97.06 84 ASN A N 1
ATOM 645 C CA . ASN A 1 84 ? 2.919 -11.275 -7.385 1.00 97.06 84 ASN A CA 1
ATOM 646 C C . ASN A 1 84 ? 3.265 -12.141 -8.597 1.00 97.06 84 ASN A C 1
ATOM 648 O O . ASN A 1 84 ? 3.909 -13.172 -8.423 1.00 97.06 84 ASN A O 1
ATOM 652 N N . ASP A 1 85 ? 2.914 -11.712 -9.810 1.00 98.06 85 ASP A N 1
ATOM 653 C CA . ASP A 1 85 ? 3.039 -12.567 -11.001 1.00 98.06 85 ASP A CA 1
ATOM 654 C C . ASP A 1 85 ? 4.507 -12.787 -11.394 1.00 98.06 85 ASP A C 1
ATOM 656 O O . ASP A 1 85 ? 4.910 -13.899 -11.734 1.00 98.06 85 ASP A O 1
ATOM 660 N N . LEU A 1 86 ? 5.332 -11.740 -11.291 1.00 98.00 86 LEU A N 1
ATOM 661 C CA . LEU A 1 86 ? 6.783 -11.822 -11.498 1.00 98.00 86 LEU A CA 1
ATOM 662 C C . LEU A 1 86 ? 7.562 -12.150 -10.214 1.00 98.00 86 LEU A C 1
ATOM 664 O O . LEU A 1 86 ? 8.785 -12.301 -10.254 1.00 98.00 86 LEU A O 1
ATOM 668 N N . GLY A 1 87 ? 6.881 -12.247 -9.068 1.00 97.75 87 GLY A N 1
ATOM 669 C CA . GLY A 1 87 ? 7.485 -12.601 -7.782 1.00 97.75 87 GLY A CA 1
ATOM 670 C C . GLY A 1 87 ? 8.496 -11.584 -7.235 1.00 97.75 87 GLY A C 1
ATOM 671 O O . GLY A 1 87 ? 9.281 -11.927 -6.345 1.00 97.75 87 GLY A O 1
ATOM 672 N N . LEU A 1 88 ? 8.506 -10.334 -7.723 1.00 98.12 88 LEU A N 1
ATOM 673 C CA . LEU A 1 88 ? 9.504 -9.335 -7.311 1.00 98.12 88 LEU A CA 1
ATOM 674 C C . LEU A 1 88 ? 9.368 -8.914 -5.844 1.00 98.12 88 LEU A C 1
ATOM 676 O O . LEU A 1 88 ? 10.324 -8.401 -5.268 1.00 98.12 88 LEU A O 1
ATOM 680 N N . ARG A 1 89 ? 8.245 -9.221 -5.183 1.00 96.50 89 ARG A N 1
ATOM 681 C CA . ARG A 1 89 ? 8.103 -9.045 -3.727 1.00 96.50 89 ARG A CA 1
ATOM 682 C C . ARG A 1 89 ? 9.154 -9.810 -2.911 1.00 96.50 89 ARG A C 1
ATOM 684 O O . ARG A 1 89 ? 9.449 -9.422 -1.781 1.00 96.50 89 ARG A O 1
ATOM 691 N N . HIS A 1 90 ? 9.713 -10.884 -3.478 1.00 97.31 90 HIS A N 1
ATOM 692 C CA . HIS A 1 90 ? 10.782 -11.694 -2.884 1.00 97.31 90 HIS A CA 1
ATOM 693 C C . HIS A 1 90 ? 12.186 -11.262 -3.336 1.00 97.31 90 HIS A C 1
ATOM 695 O O . HIS A 1 90 ? 13.179 -11.785 -2.838 1.00 97.31 90 HIS A O 1
ATOM 701 N N . ARG A 1 91 ? 12.273 -10.316 -4.278 1.00 97.44 91 ARG A N 1
ATOM 702 C CA . ARG A 1 91 ? 13.505 -9.772 -4.868 1.00 97.44 91 ARG A CA 1
ATOM 703 C C . ARG A 1 91 ? 13.461 -8.244 -4.841 1.00 97.44 91 ARG A C 1
ATOM 705 O O . ARG A 1 91 ? 13.502 -7.580 -5.877 1.00 97.44 91 ARG A O 1
ATOM 712 N N . ARG A 1 92 ? 13.279 -7.691 -3.636 1.00 96.25 92 ARG A N 1
ATOM 713 C CA . ARG A 1 92 ? 13.045 -6.252 -3.427 1.00 96.25 92 ARG A CA 1
ATOM 714 C C . ARG A 1 92 ? 14.217 -5.390 -3.896 1.00 96.25 92 ARG A C 1
ATOM 716 O O . ARG A 1 92 ? 13.991 -4.281 -4.356 1.00 96.25 92 ARG A O 1
ATOM 723 N N . ASP A 1 93 ? 15.434 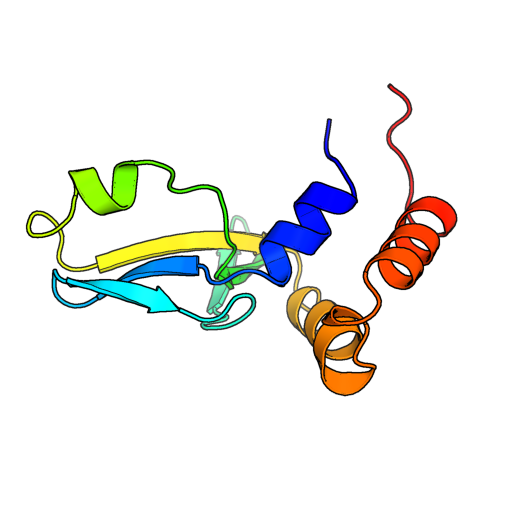-5.917 -3.831 1.00 96.75 93 ASP A N 1
ATOM 724 C CA . ASP A 1 93 ? 16.651 -5.312 -4.376 1.00 96.75 93 ASP A CA 1
ATOM 725 C C . ASP A 1 93 ? 16.547 -5.072 -5.889 1.00 96.75 93 ASP A C 1
ATOM 727 O O . ASP A 1 93 ? 16.824 -3.973 -6.359 1.00 96.75 93 ASP A O 1
ATOM 731 N N . VAL A 1 94 ? 16.062 -6.063 -6.641 1.00 97.62 94 VAL A N 1
ATOM 732 C CA . VAL A 1 94 ? 15.856 -5.945 -8.093 1.00 97.62 94 VAL A CA 1
ATOM 733 C C . VAL A 1 94 ? 14.742 -4.958 -8.408 1.00 97.62 94 VAL A C 1
ATOM 735 O O . VAL A 1 94 ? 14.877 -4.139 -9.311 1.00 97.62 94 VAL A O 1
ATOM 738 N N . LEU A 1 95 ? 13.632 -5.014 -7.669 1.00 97.00 95 LEU A N 1
ATOM 739 C CA . LEU A 1 95 ? 12.534 -4.068 -7.866 1.00 97.00 95 LEU A CA 1
ATOM 740 C C . LEU A 1 95 ? 12.975 -2.626 -7.593 1.00 97.00 95 LEU A C 1
ATOM 742 O O . LEU A 1 95 ? 12.622 -1.722 -8.347 1.00 97.00 95 LEU A O 1
ATOM 746 N N . LYS A 1 96 ? 13.762 -2.426 -6.533 1.00 95.81 96 LYS A N 1
ATOM 747 C CA . LYS A 1 96 ? 14.352 -1.137 -6.187 1.00 95.81 96 LYS A CA 1
ATOM 748 C C . LYS A 1 96 ? 15.257 -0.625 -7.302 1.00 95.81 96 LYS A C 1
ATOM 750 O O . LYS A 1 96 ? 15.058 0.502 -7.736 1.00 95.81 96 LYS A O 1
ATOM 755 N N . ASP A 1 97 ? 16.178 -1.452 -7.791 1.00 96.12 97 ASP A N 1
ATOM 756 C CA . ASP A 1 97 ? 17.082 -1.094 -8.891 1.00 96.12 97 ASP A CA 1
ATOM 757 C C . ASP A 1 97 ? 16.309 -0.684 -10.156 1.00 96.12 97 ASP A C 1
ATOM 759 O O . ASP A 1 97 ? 16.594 0.355 -10.755 1.00 96.12 97 ASP A O 1
ATOM 763 N N . ILE A 1 98 ? 15.255 -1.434 -10.508 1.00 95.38 98 ILE A N 1
ATOM 764 C CA . ILE A 1 98 ? 14.353 -1.083 -11.615 1.00 95.38 98 ILE A CA 1
ATOM 765 C C . ILE A 1 98 ? 13.721 0.292 -11.377 1.00 95.38 98 ILE A C 1
ATOM 767 O O . ILE A 1 98 ? 13.722 1.127 -12.279 1.00 95.38 98 ILE A O 1
ATOM 771 N N . PHE A 1 99 ? 13.170 0.543 -10.189 1.00 94.25 99 PHE A N 1
ATOM 772 C CA . PHE A 1 99 ? 12.494 1.804 -9.884 1.00 94.25 99 PHE A CA 1
ATOM 773 C C . PHE A 1 99 ? 13.456 2.994 -9.863 1.00 94.25 99 PHE A C 1
ATOM 775 O O . PHE A 1 99 ? 13.144 4.019 -10.461 1.00 94.25 99 PHE A O 1
ATOM 782 N N . GLU A 1 100 ? 14.625 2.861 -9.243 1.00 92.62 100 GLU A N 1
ATOM 783 C CA . GLU A 1 100 ? 15.636 3.924 -9.179 1.00 92.62 100 GLU A CA 1
ATOM 784 C C . GLU A 1 100 ? 16.253 4.227 -10.551 1.00 92.62 100 GLU A C 1
ATOM 786 O O . GLU A 1 100 ? 16.593 5.376 -10.828 1.00 92.62 100 GLU A O 1
ATOM 791 N N . SER A 1 101 ? 16.348 3.222 -11.426 1.00 93.00 101 SER A N 1
ATOM 792 C CA . SER A 1 101 ? 16.884 3.386 -12.781 1.00 93.00 101 SER A CA 1
ATOM 793 C C . SER A 1 101 ? 15.856 3.895 -13.794 1.00 93.00 101 SER A C 1
ATOM 795 O O . SER A 1 101 ? 16.223 4.598 -14.736 1.00 93.00 101 SER A O 1
ATOM 797 N N . ALA A 1 102 ? 14.583 3.510 -13.656 1.00 92.19 102 ALA A N 1
ATOM 798 C CA . ALA A 1 102 ? 13.563 3.742 -14.680 1.00 92.19 102 ALA A CA 1
ATOM 799 C C . ALA A 1 102 ? 12.566 4.856 -14.340 1.00 92.19 102 ALA A C 1
ATOM 801 O O . ALA A 1 102 ? 11.953 5.412 -15.256 1.00 92.19 102 ALA A O 1
ATOM 802 N N . LEU A 1 103 ? 12.358 5.176 -13.058 1.00 87.75 103 LEU A N 1
ATOM 803 C CA . LEU A 1 103 ? 11.393 6.196 -12.651 1.00 87.75 103 LEU A CA 1
ATOM 804 C C . LEU A 1 103 ? 12.073 7.559 -12.467 1.00 87.75 103 LEU A C 1
ATOM 806 O O . LEU A 1 103 ? 13.197 7.631 -11.969 1.00 87.75 103 LEU A O 1
ATOM 810 N N . PRO A 1 104 ? 11.399 8.667 -12.825 1.00 82.06 104 PRO A N 1
ATOM 811 C CA . PRO A 1 104 ? 11.941 9.998 -12.595 1.00 82.06 104 PRO A CA 1
ATOM 812 C C . PRO A 1 104 ? 12.172 10.238 -11.100 1.00 82.06 104 PRO A C 1
ATOM 814 O O . PRO A 1 104 ? 11.228 10.251 -10.307 1.00 82.06 104 PRO A O 1
ATOM 817 N N . ALA A 1 105 ? 13.422 10.485 -10.716 1.00 71.50 105 ALA A N 1
ATOM 818 C CA . ALA A 1 105 ? 13.728 11.004 -9.395 1.00 71.50 105 ALA A CA 1
ATOM 819 C C . ALA A 1 105 ? 13.399 12.502 -9.355 1.00 71.50 105 ALA A C 1
ATOM 821 O O . ALA A 1 105 ? 13.813 13.276 -10.222 1.00 71.50 105 ALA A O 1
ATOM 822 N N . THR A 1 106 ? 12.688 12.943 -8.321 1.00 63.38 106 THR A N 1
ATOM 823 C CA . THR A 1 106 ? 12.722 14.359 -7.947 1.00 63.38 106 THR A CA 1
ATOM 824 C C . THR A 1 106 ? 14.123 14.665 -7.433 1.00 63.38 106 THR A C 1
ATOM 826 O O . THR A 1 106 ? 14.491 14.164 -6.371 1.00 63.38 106 THR A O 1
ATOM 829 N N . LEU A 1 107 ? 14.896 15.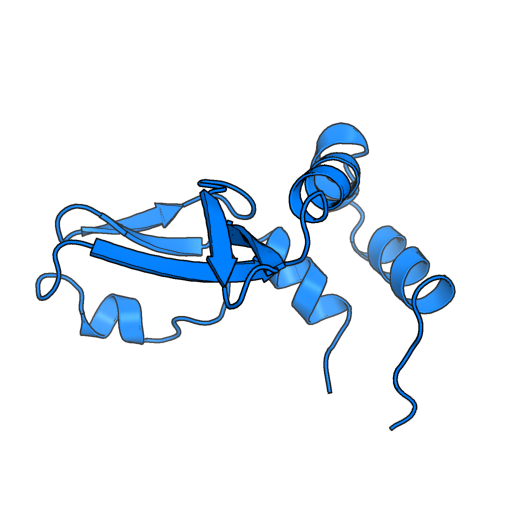459 -8.183 1.00 58.12 107 LEU A N 1
ATOM 830 C CA . LEU A 1 107 ? 16.135 16.065 -7.688 1.00 58.12 107 LEU A CA 1
ATOM 831 C C . LEU A 1 107 ? 15.794 16.832 -6.402 1.00 58.12 107 LEU A C 1
ATOM 833 O O . LEU A 1 107 ? 14.944 17.725 -6.432 1.00 58.12 107 LEU A O 1
ATOM 837 N N . GLN A 1 108 ? 16.389 16.422 -5.282 1.00 53.69 108 GLN A N 1
ATOM 838 C CA . GLN A 1 108 ? 16.332 17.167 -4.025 1.00 53.69 108 GLN A CA 1
ATOM 839 C C . GLN A 1 108 ? 17.391 18.258 -3.995 1.00 53.69 108 GLN A C 1
ATOM 841 O O . GLN A 1 108 ? 18.518 17.987 -4.468 1.00 53.69 108 GLN A O 1
#

Sequence (108 aa):
TWSTDGVINEYCEPCEAIVEGELVEVPPLEEREEFSLDGVTYEAFNTSGGLGTLAETLKGKVRTLNYRTIRYPGHAAIMKALLNDLGLRHRRDVLKDIFESALPATLQ

Radius of gyration: 15.3 Å; chains: 1; bounding box: 34×30×35 Å

pLDDT: mean 94.12, std 8.24, range [53.69, 98.56]